Protein AF-A0A077Q1B6-F1 (afdb_monomer_lite)

InterPro domains:
  IPR003458 Bacteriophage T4, Gp38, tail fibre assembly [PF02413] (1-56)
  IPR051220 Tail Fiber Assembly Chaperone [PTHR34413] (1-56)

Structure (mmCIF, N/CA/C/O backbone):
data_AF-A0A077Q1B6-F1
#
_entry.id   AF-A0A077Q1B6-F1
#
loop_
_atom_site.group_PDB
_atom_site.id
_atom_site.type_symbol
_atom_site.label_atom_id
_atom_site.label_alt_id
_atom_site.label_comp_id
_atom_site.label_asym_id
_atom_site.label_entity_id
_atom_site.label_seq_id
_atom_site.pdbx_PDB_ins_code
_atom_site.Cartn_x
_atom_site.Cartn_y
_atom_site.Cartn_z
_atom_site.occupancy
_atom_site.B_iso_or_equiv
_atom_site.auth_seq_id
_atom_site.auth_comp_id
_atom_site.auth_asym_id
_atom_site.auth_atom_id
_atom_site.pdbx_PDB_model_num
ATOM 1 N N . MET A 1 1 ? 12.441 7.076 6.017 1.00 45.00 1 MET A N 1
ATOM 2 C CA . MET A 1 1 ? 11.587 7.236 4.821 1.00 45.00 1 MET A CA 1
ATOM 3 C C . MET A 1 1 ? 10.644 6.047 4.782 1.00 45.00 1 MET A C 1
ATOM 5 O O . MET A 1 1 ? 11.072 4.974 4.379 1.00 45.00 1 MET A O 1
ATOM 9 N N . SER A 1 2 ? 9.425 6.201 5.299 1.00 50.72 2 SER A N 1
ATOM 10 C CA . SER A 1 2 ? 8.426 5.128 5.328 1.00 50.72 2 SER A CA 1
ATOM 11 C C . SER A 1 2 ? 8.116 4.702 3.896 1.00 50.72 2 SER A C 1
ATOM 13 O O . SER A 1 2 ? 7.706 5.503 3.054 1.00 50.72 2 SER A O 1
ATOM 15 N N . THR A 1 3 ? 8.436 3.451 3.584 1.00 65.19 3 THR A N 1
ATOM 16 C CA . THR A 1 3 ? 8.336 2.932 2.222 1.00 65.19 3 THR A CA 1
ATOM 17 C C . THR A 1 3 ? 6.863 2.773 1.859 1.00 65.19 3 THR A C 1
ATOM 19 O O . THR A 1 3 ? 6.054 2.347 2.675 1.00 65.19 3 THR A O 1
ATOM 22 N N . ALA A 1 4 ? 6.500 3.084 0.614 1.00 70.06 4 ALA A N 1
ATOM 23 C CA . ALA A 1 4 ? 5.166 2.859 0.047 1.00 70.06 4 ALA A CA 1
ATOM 24 C C . ALA A 1 4 ? 4.526 1.519 0.462 1.00 70.06 4 ALA A C 1
ATOM 26 O O . ALA A 1 4 ? 3.334 1.441 0.737 1.00 70.06 4 ALA A O 1
ATOM 27 N N . ARG A 1 5 ? 5.342 0.459 0.529 1.00 75.44 5 ARG A N 1
ATOM 28 C CA . ARG A 1 5 ? 4.931 -0.882 0.963 1.00 75.44 5 ARG A CA 1
ATOM 29 C C . ARG A 1 5 ? 4.423 -0.929 2.400 1.00 75.44 5 ARG A C 1
ATOM 31 O O . ARG A 1 5 ? 3.468 -1.643 2.656 1.00 75.44 5 ARG A O 1
ATOM 38 N N . GLU A 1 6 ? 5.045 -0.184 3.300 1.00 81.50 6 GLU A N 1
ATOM 39 C CA . GLU A 1 6 ? 4.708 -0.146 4.721 1.00 81.50 6 GLU A CA 1
ATOM 40 C C . GLU A 1 6 ? 3.365 0.560 4.940 1.00 81.50 6 GLU A C 1
ATOM 42 O O . GLU A 1 6 ? 2.487 0.016 5.600 1.00 81.50 6 GLU A O 1
ATOM 47 N N . LYS A 1 7 ? 3.134 1.700 4.266 1.00 79.19 7 LYS A N 1
ATOM 48 C CA . LYS A 1 7 ? 1.813 2.359 4.247 1.00 79.19 7 LYS A CA 1
ATOM 49 C C . LYS A 1 7 ? 0.719 1.437 3.701 1.00 79.19 7 LYS A C 1
ATOM 51 O O . LYS A 1 7 ? -0.367 1.375 4.267 1.00 79.19 7 LYS A O 1
ATOM 56 N N . ILE A 1 8 ? 1.007 0.722 2.610 1.00 83.38 8 ILE A N 1
ATOM 57 C CA . ILE A 1 8 ? 0.078 -0.252 2.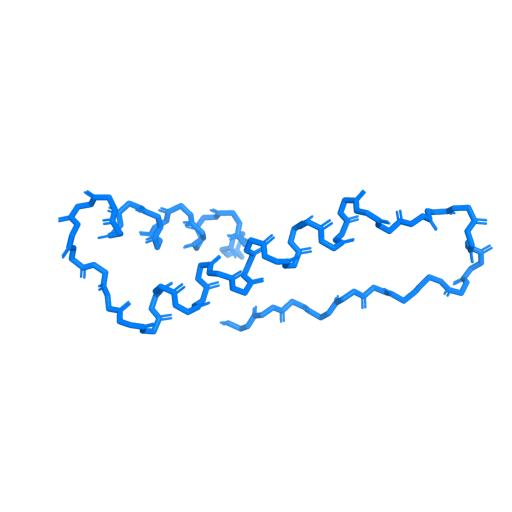018 1.00 83.38 8 ILE A CA 1
ATOM 58 C C . ILE A 1 8 ? -0.225 -1.381 3.001 1.00 83.38 8 ILE A C 1
ATOM 60 O O . ILE A 1 8 ? -1.383 -1.756 3.109 1.00 83.38 8 ILE A O 1
ATOM 64 N N . ALA A 1 9 ? 0.788 -1.911 3.693 1.00 86.44 9 ALA A N 1
ATOM 65 C CA . ALA A 1 9 ? 0.614 -2.979 4.671 1.00 86.44 9 ALA A CA 1
ATOM 66 C C . ALA A 1 9 ? -0.281 -2.523 5.828 1.00 86.44 9 ALA A C 1
ATOM 68 O O . ALA A 1 9 ? -1.287 -3.162 6.081 1.00 86.44 9 ALA A O 1
ATOM 69 N N . ILE A 1 10 ? -0.017 -1.351 6.413 1.00 85.50 10 ILE A N 1
ATOM 70 C CA . ILE A 1 10 ? -0.840 -0.802 7.504 1.00 85.50 10 ILE A CA 1
ATOM 71 C C . ILE A 1 10 ? -2.294 -0.587 7.055 1.00 85.50 10 ILE A C 1
ATOM 73 O O . ILE A 1 10 ? -3.224 -0.975 7.757 1.00 85.50 10 ILE A O 1
ATOM 77 N N . CYS A 1 11 ? -2.507 -0.003 5.869 1.00 87.06 11 CYS A N 1
ATOM 78 C CA . CYS A 1 11 ? -3.861 0.193 5.341 1.00 87.06 11 CYS A CA 1
ATOM 79 C C . CYS A 1 11 ? -4.549 -1.146 5.039 1.00 87.06 11 CYS A C 1
ATOM 81 O O . CYS A 1 11 ? -5.760 -1.263 5.201 1.00 87.06 11 CYS A O 1
ATOM 83 N N . GLN A 1 12 ? -3.795 -2.148 4.581 1.00 86.12 12 GLN A N 1
ATOM 84 C CA . GLN A 1 12 ? -4.310 -3.490 4.331 1.00 86.12 12 GLN A CA 1
ATOM 85 C C . GLN A 1 12 ? -4.717 -4.169 5.635 1.00 86.12 12 GLN A C 1
ATOM 87 O O . GLN A 1 12 ? -5.838 -4.653 5.719 1.00 86.12 12 GLN A O 1
ATOM 92 N N . ASP A 1 13 ? -3.856 -4.129 6.648 1.00 90.62 13 ASP A N 1
ATOM 93 C CA . ASP A 1 13 ? -4.120 -4.692 7.967 1.00 90.62 13 ASP A CA 1
ATOM 94 C C . ASP A 1 13 ? -5.359 -4.034 8.584 1.00 90.62 13 ASP A C 1
ATOM 96 O O . ASP A 1 13 ? -6.236 -4.720 9.097 1.00 90.62 13 ASP A O 1
ATOM 100 N N . ALA A 1 14 ? -5.506 -2.711 8.459 1.00 89.50 14 ALA A N 1
ATOM 101 C CA . ALA A 1 14 ? -6.703 -2.003 8.906 1.00 89.50 14 ALA A CA 1
ATOM 102 C C . ALA A 1 14 ? -7.972 -2.459 8.158 1.00 89.50 14 ALA A C 1
ATOM 104 O O . ALA A 1 14 ? -9.042 -2.561 8.762 1.00 89.50 14 ALA A O 1
ATOM 105 N N . VAL A 1 15 ? -7.876 -2.742 6.851 1.00 88.88 15 VAL A N 1
ATOM 106 C CA . VAL A 1 15 ? -8.995 -3.272 6.052 1.00 88.88 15 VAL A CA 1
ATOM 107 C C . VAL A 1 15 ? -9.342 -4.690 6.490 1.00 88.88 15 VAL A C 1
ATOM 109 O O . VAL A 1 15 ? -10.521 -4.984 6.677 1.00 88.88 15 VAL A O 1
ATOM 112 N N . ASP A 1 16 ? -8.334 -5.532 6.696 1.00 91.44 16 ASP A N 1
ATOM 113 C CA . ASP A 1 16 ? -8.487 -6.929 7.100 1.00 91.44 16 ASP A CA 1
ATOM 114 C C . ASP A 1 16 ? -9.051 -7.037 8.530 1.00 91.44 16 ASP A C 1
ATOM 116 O O . ASP A 1 16 ? -9.871 -7.908 8.816 1.00 91.44 16 ASP A O 1
ATOM 120 N N . LEU A 1 17 ? -8.689 -6.096 9.409 1.00 92.12 17 LEU A N 1
ATOM 121 C CA . LEU A 1 17 ? -9.235 -5.942 10.761 1.00 92.12 17 LEU A CA 1
ATOM 122 C C . LEU A 1 17 ? -10.600 -5.230 10.794 1.00 92.12 17 LEU A C 1
ATOM 124 O O . LEU A 1 17 ? -11.204 -5.112 11.859 1.00 92.12 17 LEU A O 1
ATOM 128 N N . GLY A 1 18 ? -11.092 -4.728 9.657 1.00 90.19 18 GLY A N 1
ATOM 129 C CA . GLY A 1 18 ? -12.371 -4.017 9.562 1.00 90.19 18 GLY A CA 1
ATOM 130 C C . GLY A 1 18 ? -12.390 -2.627 10.210 1.00 90.19 18 GLY A C 1
ATOM 131 O O . GLY A 1 18 ? -13.459 -2.032 10.331 1.00 90.19 18 GLY A O 1
ATOM 132 N N . ILE A 1 19 ? -11.229 -2.096 10.600 1.00 92.50 19 ILE A N 1
ATOM 133 C CA . ILE A 1 19 ? -11.069 -0.778 11.237 1.00 92.50 19 ILE A CA 1
ATOM 134 C C . ILE A 1 19 ? -10.639 0.317 10.253 1.00 92.50 19 ILE A C 1
ATOM 136 O O . ILE A 1 19 ? -10.517 1.475 10.643 1.00 92.50 19 ILE A O 1
ATOM 140 N N . ALA A 1 20 ? -10.406 -0.033 8.984 1.00 91.19 20 ALA A N 1
ATOM 141 C CA . ALA A 1 20 ? -9.980 0.925 7.975 1.00 91.19 20 ALA A CA 1
ATOM 142 C C . ALA A 1 20 ? -11.039 1.988 7.693 1.00 91.19 20 ALA A C 1
ATOM 144 O O . ALA A 1 20 ? -12.190 1.698 7.343 1.00 91.19 20 ALA A O 1
ATOM 145 N N . THR A 1 21 ? -10.573 3.226 7.719 1.00 89.81 21 THR A N 1
ATOM 146 C CA . THR A 1 21 ? -11.295 4.403 7.254 1.00 89.81 21 THR A CA 1
ATOM 147 C C . THR A 1 21 ? -11.448 4.396 5.729 1.00 89.81 21 THR A C 1
ATOM 149 O O . THR A 1 21 ? -10.668 3.781 4.994 1.00 89.81 21 THR A O 1
ATOM 152 N N . ASP A 1 22 ? -12.440 5.123 5.210 1.00 88.50 22 ASP A N 1
ATOM 153 C CA . ASP A 1 22 ? -12.616 5.303 3.760 1.00 88.50 22 ASP A CA 1
ATOM 154 C C . ASP A 1 22 ? -11.400 5.958 3.084 1.00 88.50 22 ASP A C 1
ATOM 156 O O . ASP A 1 22 ? -11.093 5.665 1.922 1.00 88.50 22 ASP A O 1
ATOM 160 N N . ALA A 1 23 ? -10.666 6.795 3.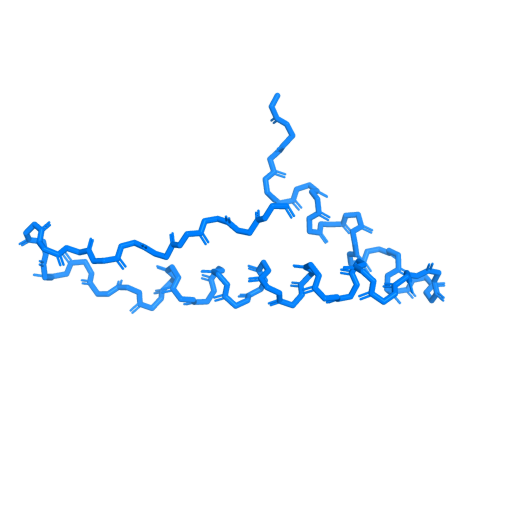824 1.00 86.00 23 ALA A N 1
ATOM 161 C CA . ALA A 1 23 ? -9.410 7.380 3.371 1.00 86.00 23 ALA A CA 1
ATOM 162 C C . ALA A 1 23 ? -8.328 6.306 3.173 1.00 86.00 23 ALA A C 1
ATOM 164 O O . ALA A 1 23 ? -7.687 6.274 2.123 1.00 86.00 23 ALA A O 1
ATOM 165 N N . GLU A 1 24 ? -8.167 5.382 4.125 1.00 86.38 24 GLU A N 1
ATOM 166 C CA . GLU A 1 24 ? -7.207 4.274 4.022 1.00 86.38 24 GLU A CA 1
ATOM 167 C C . GLU A 1 24 ? -7.575 3.301 2.901 1.00 86.38 24 GLU A C 1
ATOM 169 O O . GLU A 1 24 ? -6.707 2.893 2.132 1.00 86.38 24 GLU A O 1
ATOM 174 N N . LYS A 1 25 ? -8.865 2.980 2.736 1.0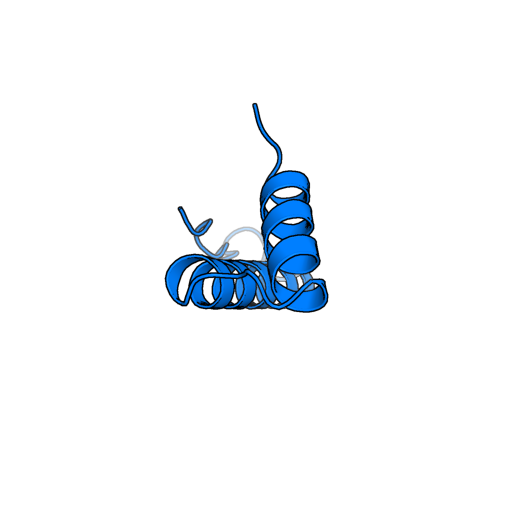0 86.06 25 LYS A N 1
ATOM 175 C CA . LYS A 1 25 ? -9.350 2.145 1.621 1.00 86.06 25 LYS A CA 1
ATOM 176 C C . LYS A 1 25 ? -9.079 2.791 0.262 1.00 86.06 25 LYS A C 1
ATOM 178 O O . LYS A 1 25 ? -8.652 2.110 -0.679 1.00 86.06 25 LYS A O 1
ATOM 183 N N . SER A 1 26 ? -9.301 4.101 0.156 1.00 87.75 26 SER A N 1
ATOM 184 C CA . SER A 1 26 ? -9.014 4.861 -1.064 1.00 87.75 26 SER A CA 1
ATOM 185 C C . SER A 1 26 ? -7.515 4.887 -1.349 1.00 87.75 26 SER A C 1
ATOM 187 O O . SER A 1 26 ? -7.102 4.499 -2.443 1.00 87.75 26 SER A O 1
ATOM 189 N N . ALA A 1 27 ? -6.695 5.218 -0.348 1.00 85.25 27 ALA A N 1
ATOM 190 C CA . ALA A 1 27 ? -5.241 5.224 -0.467 1.00 85.25 27 ALA A CA 1
ATOM 191 C C . ALA A 1 27 ? -4.700 3.842 -0.868 1.00 85.25 27 ALA A C 1
ATOM 193 O O . ALA A 1 27 ? -3.907 3.726 -1.803 1.00 85.25 27 ALA A O 1
ATOM 194 N N . LEU A 1 28 ? -5.174 2.769 -0.230 1.00 86.00 28 LEU A N 1
ATOM 195 C CA . LEU A 1 28 ? -4.803 1.390 -0.552 1.00 86.00 28 LEU A CA 1
ATOM 196 C C . LEU A 1 28 ? -5.126 1.040 -2.012 1.00 86.00 28 LEU A C 1
ATOM 198 O O . LEU A 1 28 ? -4.324 0.406 -2.702 1.00 86.00 28 LEU A O 1
ATOM 202 N N . THR A 1 29 ? -6.285 1.480 -2.500 1.00 85.94 29 THR A N 1
ATOM 203 C CA . THR A 1 29 ? -6.710 1.275 -3.889 1.00 85.94 29 THR A CA 1
ATOM 204 C C . THR A 1 29 ? -5.820 2.037 -4.868 1.00 85.94 29 THR A C 1
ATOM 206 O O . THR A 1 29 ? -5.397 1.468 -5.877 1.00 85.94 29 THR A O 1
ATOM 209 N N . GLU A 1 30 ? -5.491 3.296 -4.578 1.00 86.81 30 GLU A N 1
ATOM 210 C CA . GLU A 1 30 ? -4.576 4.098 -5.396 1.00 86.81 30 GLU A CA 1
ATOM 211 C C . GLU A 1 30 ? -3.174 3.493 -5.437 1.00 86.81 30 GLU A C 1
ATOM 213 O O . GLU A 1 30 ? -2.594 3.341 -6.513 1.00 86.81 30 GLU A O 1
ATOM 218 N N . TRP A 1 31 ? -2.654 3.052 -4.293 1.00 85.31 31 TRP A N 1
ATOM 219 C CA . TRP A 1 31 ? -1.364 2.380 -4.207 1.00 85.31 31 TRP A CA 1
ATOM 220 C C . TRP A 1 31 ? -1.336 1.050 -4.968 1.00 85.31 31 TRP A C 1
ATOM 222 O O . TRP A 1 31 ? -0.357 0.745 -5.656 1.00 85.31 31 TRP A O 1
ATOM 232 N N . ARG A 1 32 ? -2.407 0.251 -4.887 1.00 83.31 32 ARG A N 1
ATOM 233 C CA . ARG A 1 32 ? -2.548 -0.988 -5.669 1.00 83.31 32 ARG A CA 1
ATOM 234 C C . ARG A 1 32 ? -2.594 -0.689 -7.169 1.00 83.31 32 ARG A C 1
ATOM 236 O O . ARG A 1 32 ? -1.866 -1.330 -7.926 1.00 83.31 32 ARG A O 1
ATOM 243 N N . LYS A 1 33 ? -3.368 0.316 -7.597 1.00 84.12 33 LYS A N 1
ATOM 244 C CA . LYS A 1 33 ? -3.400 0.779 -8.996 1.00 84.12 33 LYS A CA 1
ATOM 245 C C . LYS A 1 33 ? -2.024 1.246 -9.461 1.00 84.12 33 LYS A C 1
ATOM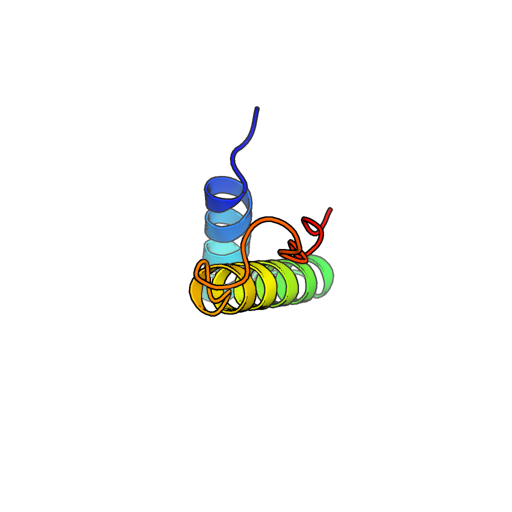 247 O O . LYS A 1 33 ? -1.572 0.807 -10.512 1.00 84.12 33 LYS A O 1
ATOM 252 N N . TYR A 1 34 ? -1.336 2.060 -8.664 1.00 84.88 34 TYR A N 1
ATOM 253 C CA . TYR A 1 34 ? 0.019 2.526 -8.946 1.00 84.88 34 TYR A CA 1
ATOM 254 C C . TYR A 1 34 ? 0.984 1.356 -9.157 1.00 84.88 34 TYR A C 1
ATOM 256 O O . TYR A 1 34 ? 1.681 1.316 -10.165 1.00 84.88 34 TYR A O 1
ATOM 264 N N . ARG A 1 35 ? 0.982 0.359 -8.261 1.00 82.81 35 ARG A N 1
ATOM 265 C CA . ARG A 1 35 ? 1.832 -0.838 -8.387 1.00 82.81 35 ARG A CA 1
ATOM 266 C C . ARG A 1 35 ? 1.541 -1.638 -9.655 1.00 82.81 35 ARG A C 1
ATOM 268 O O . ARG A 1 35 ? 2.478 -2.098 -10.299 1.00 82.81 35 ARG A O 1
ATOM 275 N N . VAL A 1 36 ? 0.266 -1.810 -10.005 1.00 83.75 36 VAL A N 1
ATOM 276 C CA . VAL A 1 36 ? -0.141 -2.530 -11.222 1.00 83.75 36 VAL A CA 1
ATOM 277 C C . VAL A 1 36 ? 0.266 -1.757 -12.472 1.00 83.75 36 VAL A C 1
ATOM 279 O O . VAL A 1 36 ? 0.803 -2.355 -13.396 1.00 83.75 36 VAL A O 1
ATOM 282 N N . LEU A 1 37 ? 0.061 -0.438 -12.496 1.00 83.56 37 LEU A N 1
ATOM 283 C CA . LEU A 1 37 ? 0.508 0.418 -13.596 1.00 83.56 37 LEU A CA 1
ATOM 284 C C . LEU A 1 37 ? 2.025 0.348 -13.755 1.00 83.56 37 LEU A C 1
ATOM 286 O O . LEU A 1 37 ? 2.495 0.132 -14.860 1.00 83.56 37 LEU A O 1
ATOM 290 N N . LEU A 1 38 ? 2.774 0.436 -12.654 1.00 81.38 38 LEU A N 1
ATOM 291 C CA . LEU A 1 38 ? 4.231 0.323 -12.664 1.00 81.38 38 LEU A CA 1
ATOM 292 C C . LEU A 1 38 ? 4.708 -1.028 -13.214 1.00 81.38 38 LEU A C 1
ATOM 294 O O . LEU A 1 38 ? 5.672 -1.075 -13.963 1.00 81.38 38 LEU A O 1
ATOM 298 N N . ASN A 1 39 ? 4.032 -2.123 -12.855 1.00 81.06 39 ASN A N 1
ATOM 299 C CA . ASN A 1 39 ? 4.361 -3.457 -13.358 1.00 81.06 39 ASN A CA 1
ATOM 300 C C . ASN A 1 39 ? 3.997 -3.641 -14.841 1.00 81.06 39 ASN A C 1
ATOM 302 O O . ASN A 1 39 ? 4.623 -4.443 -15.521 1.00 81.06 39 ASN A O 1
ATOM 306 N N . ARG A 1 40 ? 2.997 -2.899 -15.330 1.00 82.44 40 ARG A N 1
ATOM 307 C CA . ARG A 1 40 ? 2.548 -2.908 -16.730 1.00 82.44 40 ARG A CA 1
ATOM 308 C C . ARG A 1 40 ? 3.276 -1.904 -17.620 1.00 82.44 40 ARG A C 1
ATOM 310 O O . ARG A 1 40 ? 2.999 -1.874 -18.814 1.00 82.44 40 ARG A O 1
ATOM 317 N N . ILE A 1 41 ? 4.143 -1.059 -17.064 1.00 80.19 41 ILE A N 1
ATOM 318 C CA . ILE A 1 41 ? 4.950 -0.145 -17.869 1.00 80.19 41 ILE A CA 1
ATOM 319 C C . ILE A 1 41 ? 5.876 -0.973 -18.740 1.00 80.19 41 ILE A C 1
ATOM 321 O O . ILE A 1 41 ? 6.708 -1.736 -18.250 1.00 80.19 41 ILE A O 1
ATOM 325 N N . ASP A 1 42 ? 5.711 -0.800 -20.044 1.00 70.56 42 ASP A N 1
ATOM 326 C CA . ASP A 1 42 ? 6.568 -1.428 -21.023 1.00 70.56 42 ASP A CA 1
ATOM 327 C C . ASP A 1 42 ? 7.868 -0.623 -21.149 1.00 70.56 42 ASP A C 1
ATOM 329 O O . ASP A 1 42 ? 7.927 0.442 -21.773 1.00 70.56 42 ASP A O 1
ATOM 333 N N . CYS A 1 43 ? 8.920 -1.135 -20.510 1.00 70.44 43 CYS A N 1
ATOM 334 C CA . CYS A 1 43 ? 10.247 -0.523 -20.485 1.00 70.44 43 CYS A CA 1
ATOM 335 C C . CYS A 1 43 ? 10.930 -0.476 -21.865 1.00 70.44 43 CYS A C 1
ATOM 337 O O . CYS A 1 43 ? 11.992 0.130 -21.993 1.00 70.44 43 CYS A O 1
ATOM 339 N N . THR A 1 44 ? 10.345 -1.093 -22.896 1.00 73.75 44 THR A N 1
ATOM 340 C CA . THR A 1 44 ? 10.862 -1.063 -24.274 1.00 73.75 44 THR A CA 1
ATOM 3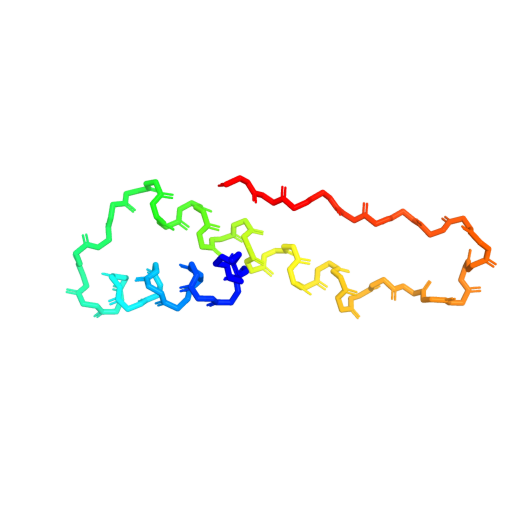41 C C . THR A 1 44 ? 10.701 0.302 -24.950 1.00 73.75 44 THR A C 1
ATOM 343 O O . THR A 1 44 ? 11.406 0.591 -25.911 1.00 73.75 44 THR A O 1
ATOM 346 N N . THR A 1 45 ? 9.831 1.169 -24.420 1.00 68.31 45 THR A N 1
ATOM 347 C CA . THR A 1 45 ? 9.593 2.539 -24.920 1.00 68.31 45 THR A CA 1
ATOM 348 C C . THR A 1 45 ? 10.542 3.590 -24.336 1.00 68.31 45 THR A C 1
ATOM 350 O O . THR A 1 45 ? 10.344 4.793 -24.520 1.00 68.31 45 THR A O 1
ATOM 353 N N . ALA A 1 46 ? 11.597 3.158 -23.636 1.00 66.31 46 ALA A N 1
ATOM 354 C CA . ALA A 1 46 ? 12.645 4.053 -23.162 1.00 66.31 46 ALA A CA 1
ATOM 355 C C . ALA A 1 46 ? 13.265 4.840 -24.336 1.00 66.31 46 ALA A C 1
ATOM 357 O O . ALA A 1 46 ? 13.563 4.240 -25.371 1.00 66.31 46 ALA A O 1
ATOM 358 N N . PRO A 1 47 ? 13.498 6.160 -24.191 1.00 65.00 47 PRO A N 1
ATOM 359 C CA . PRO A 1 47 ? 13.486 6.946 -22.948 1.00 65.00 47 PRO A CA 1
ATOM 360 C C . PRO A 1 47 ? 12.148 7.629 -22.576 1.00 65.00 47 PRO A C 1
ATOM 362 O O . PRO A 1 47 ? 12.067 8.220 -21.502 1.00 65.00 47 PRO A O 1
ATOM 365 N N . ASP A 1 48 ? 11.094 7.532 -23.391 1.00 76.62 48 ASP A N 1
ATOM 366 C CA . ASP A 1 48 ? 9.819 8.272 -23.239 1.00 76.62 48 ASP A CA 1
ATOM 367 C C . ASP A 1 48 ? 8.800 7.583 -22.297 1.00 76.62 48 ASP A C 1
ATOM 369 O O . ASP A 1 48 ? 7.580 7.607 -22.486 1.00 76.62 48 ASP A O 1
ATOM 373 N N . ILE A 1 49 ? 9.299 6.930 -21.245 1.00 74.81 49 ILE A N 1
ATOM 374 C CA . ILE A 1 49 ? 8.459 6.171 -20.313 1.00 74.81 49 ILE A CA 1
ATOM 375 C C . ILE A 1 49 ? 7.714 7.128 -19.378 1.00 74.81 49 ILE A C 1
ATOM 377 O O . ILE A 1 49 ? 8.303 7.810 -18.534 1.00 74.81 49 ILE A O 1
ATOM 381 N N . LYS A 1 50 ? 6.380 7.121 -19.460 1.00 74.12 50 LYS A N 1
ATOM 382 C CA . LYS A 1 50 ? 5.515 7.859 -18.532 1.00 74.12 50 LYS A CA 1
ATOM 383 C C . LYS A 1 50 ? 5.326 7.091 -17.229 1.00 74.12 50 LYS A C 1
ATOM 385 O O . LYS A 1 50 ? 4.416 6.274 -17.094 1.00 74.12 50 LYS A O 1
ATOM 390 N N . TRP A 1 51 ? 6.163 7.401 -16.245 1.00 76.25 51 TRP A N 1
ATOM 391 C CA . TRP A 1 51 ? 5.997 6.884 -14.891 1.00 76.25 51 TRP A CA 1
ATOM 392 C C . TRP A 1 51 ? 4.724 7.449 -14.233 1.00 76.25 51 TRP A C 1
ATOM 394 O O . TRP A 1 51 ? 4.500 8.664 -14.269 1.00 76.25 51 TRP A O 1
ATOM 404 N N . PRO A 1 52 ? 3.877 6.606 -13.614 1.00 75.06 52 PRO A N 1
ATOM 405 C CA . PRO A 1 52 ? 2.748 7.070 -12.826 1.00 75.06 52 PRO A CA 1
ATOM 406 C C . PRO A 1 52 ? 3.254 7.880 -11.625 1.00 75.06 52 PRO A C 1
ATOM 408 O O . PRO A 1 52 ? 4.390 7.725 -11.178 1.00 75.06 52 PRO A O 1
ATOM 411 N N . LYS A 1 53 ? 2.412 8.766 -11.087 1.00 76.62 53 LYS A N 1
ATOM 412 C CA . LYS A 1 53 ? 2.742 9.544 -9.884 1.00 76.62 53 LYS A CA 1
ATOM 413 C C . LYS A 1 53 ? 2.457 8.724 -8.633 1.00 76.62 53 LYS A C 1
ATOM 415 O O . LYS A 1 53 ? 1.433 8.048 -8.569 1.00 76.62 53 LYS A O 1
ATOM 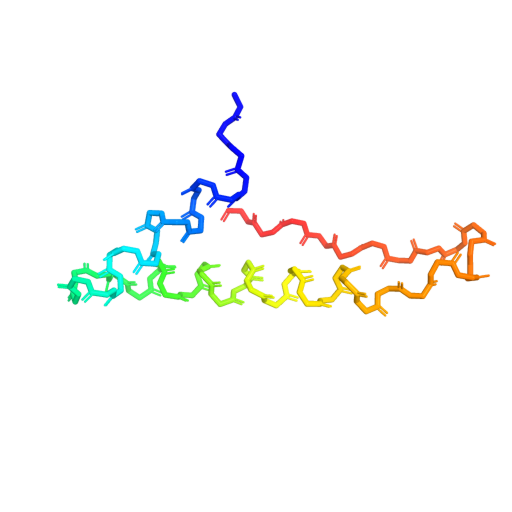420 N N . GLN A 1 54 ? 3.345 8.813 -7.645 1.00 75.12 54 GLN A N 1
ATOM 421 C CA . GLN A 1 54 ? 3.112 8.188 -6.345 1.00 75.12 54 GLN A CA 1
ATOM 422 C C . GLN A 1 54 ? 1.906 8.855 -5.661 1.00 75.12 54 GLN A C 1
ATOM 424 O O . GLN A 1 54 ? 1.884 10.088 -5.568 1.00 75.12 54 GLN A O 1
ATOM 429 N N . PRO A 1 55 ? 0.914 8.076 -5.203 1.00 71.62 55 PRO A N 1
ATOM 430 C CA . PRO A 1 55 ? -0.161 8.605 -4.369 1.00 71.62 55 PRO A CA 1
ATOM 431 C C . PRO A 1 55 ? 0.399 9.088 -3.015 1.00 71.62 55 PRO A C 1
ATOM 433 O O . PRO A 1 55 ? 1.429 8.588 -2.554 1.00 71.62 55 PRO A O 1
ATOM 436 N N . LYS A 1 56 ? -0.229 10.112 -2.418 1.00 66.00 56 LYS A N 1
ATOM 437 C CA . LYS A 1 56 ? 0.235 10.766 -1.176 1.00 66.00 56 LYS A CA 1
ATOM 438 C C . LYS A 1 56 ? -0.210 10.018 0.082 1.00 66.00 56 LYS A C 1
ATOM 440 O O . LYS A 1 56 ? -1.371 9.575 0.110 1.00 66.00 56 LYS A O 1
#

pLDDT: mean 80.07, std 9.76, range [45.0, 92.5]

Organism: NCBI:txid1398204

Sequence (56 aa):
MSTAREKIAICQDAVDLGIATDAEKSALTEWRKYRVLLNRIDCTTAPDIKWPKQPK

Foldseek 3Di:
DQDLVNLLVVLVVCVVVVNHDPVSVVLNVQSVVLVVVVVPFDPVPPPPTDRDDRDD

Radius of gyration: 13.52 Å; chains: 1; bounding box: 26×18×36 Å

Secondary structure (DSSP, 8-state):
---HHHHHHHHHHHHHTT---HHHHHHHHHHHHHHHHHHH--GGGTTS--PPPPP-